Protein 7DGU (pdb70)

Structure (mmCIF, N/CA/C/O backbone):
data_7DGU
#
_entry.id   7DGU
#
_cell.length_a   33.407
_cell.length_b   33.407
_cell.length_c   159.787
_cell.angle_alpha   90.000
_cell.angle_beta   90.000
_cell.angle_gamma   120.000
#
_symmetry.space_group_name_H-M   'P 32 2 1'
#
loop_
_entity.id
_entity.type
_entity.pdbx_description
1 polymer 'de novo designed protein H4A1R'
2 water water
#
loop_
_atom_site.group_PDB
_atom_site.id
_atom_site.type_symbol
_atom_site.label_atom_id
_atom_site.label_alt_id
_atom_site.label_comp_id
_atom_site.label_asym_id
_atom_site.label_entity_id
_atom_site.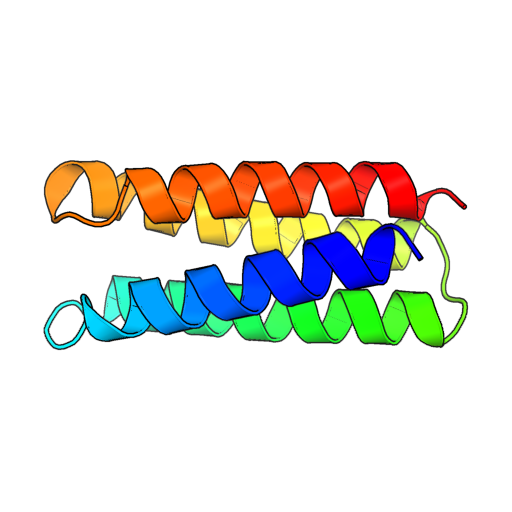label_seq_id
_atom_site.pdbx_PDB_ins_code
_atom_site.Cartn_x
_atom_site.Cartn_y
_atom_site.Cartn_z
_atom_site.occupancy
_atom_site.B_iso_or_equiv
_atom_site.auth_seq_id
_atom_site.auth_comp_id
_atom_site.auth_asym_id
_atom_site.auth_atom_id
_atom_site.pdbx_PDB_model_num
ATOM 1 N N . ASP A 1 3 ? 18.146 -14.701 1.747 1.00 36.14 3 ASP A N 1
ATOM 2 C CA . ASP A 1 3 ? 16.697 -14.898 1.722 1.00 32.74 3 ASP A CA 1
ATOM 3 C C . ASP A 1 3 ? 16.047 -14.335 2.984 1.00 26.29 3 ASP A C 1
ATOM 4 O O . ASP A 1 3 ? 15.803 -15.058 3.955 1.00 26.61 3 ASP A O 1
ATOM 9 N N . GLU A 1 4 ? 15.752 -13.036 2.947 1.00 23.66 4 GLU A N 1
ATOM 10 C CA . GLU A 1 4 ? 15.263 -12.344 4.138 1.00 28.19 4 GLU A CA 1
ATOM 11 C C . GLU A 1 4 ? 13.896 -12.849 4.557 1.00 33.26 4 GLU A C 1
ATOM 12 O O . GLU A 1 4 ? 13.641 -13.083 5.745 1.00 27.15 4 GLU A O 1
ATOM 18 N N . TYR A 1 5 ? 12.992 -13.000 3.591 1.00 21.62 5 TYR A N 1
ATOM 19 C CA . TYR A 1 5 ? 11.639 -13.428 3.919 1.00 24.77 5 TYR A CA 1
ATOM 20 C C . TYR A 1 5 ? 11.653 -14.801 4.573 1.00 21.32 5 TYR A C 1
ATOM 21 O O . TYR A 1 5 ? 10.975 -15.029 5.584 1.00 27.00 5 TYR A O 1
ATOM 30 N N . LYS A 1 6 ? 12.427 -15.702 4.006 1.00 24.09 6 LYS A N 1
ATOM 31 C CA . LYS A 1 6 ? 12.504 -17.057 4.576 1.00 28.22 6 LYS A CA 1
ATOM 32 C C . LYS A 1 6 ? 13.022 -16.994 6.018 1.00 25.18 6 LYS A C 1
ATOM 33 O O . LYS A 1 6 ? 12.500 -17.699 6.826 1.00 25.37 6 LYS A O 1
ATOM 39 N N . LYS A 1 7 ? 14.043 -16.189 6.273 1.00 25.67 7 LYS A N 1
ATOM 40 C CA . LYS A 1 7 ? 14.616 -16.099 7.614 1.00 23.53 7 LYS A CA 1
ATOM 41 C C . LYS A 1 7 ? 13.566 -15.674 8.634 1.00 25.95 7 LYS A C 1
ATOM 42 O O . LYS A 1 7 ? 13.424 -16.300 9.692 1.00 24.12 7 LYS A O 1
ATOM 48 N N . TYR A 1 8 ? 12.818 -14.608 8.335 1.00 20.61 8 TYR A N 1
ATOM 49 C CA . TYR A 1 8 ? 11.802 -14.138 9.273 1.00 15.49 8 TYR A CA 1
ATOM 50 C C . TYR A 1 8 ? 10.654 -15.130 9.383 1.00 20.94 8 TYR A C 1
ATOM 51 O O . TYR A 1 8 ? 10.090 -15.320 10.470 1.00 21.69 8 TYR A O 1
ATOM 60 N N . TYR A 1 9 ? 10.284 -15.755 8.262 1.00 24.55 9 TYR A N 1
ATOM 61 C CA . TYR A 1 9 ? 9.236 -16.770 8.272 1.00 23.57 9 TYR A CA 1
ATOM 62 C C . TYR A 1 9 ? 9.598 -17.910 9.219 1.00 23.04 9 TYR A C 1
ATOM 63 O O . TYR A 1 9 ? 8.815 -18.278 10.099 1.00 20.76 9 TYR A O 1
ATOM 72 N N . GLN A 1 10 ? 10.802 -18.460 9.066 1.00 19.55 10 GLN A N 1
ATOM 73 C CA . GLN A 1 10 ? 11.197 -19.577 9.920 1.00 23.66 10 GLN A CA 1
ATOM 74 C C . GLN A 1 10 ? 11.290 -19.151 11.381 1.00 26.06 10 GLN A C 1
ATOM 75 O O . GLN A 1 10 ? 10.883 -19.900 12.274 1.00 23.02 10 GLN A O 1
ATOM 81 N N . GLN A 1 11 ? 11.777 -17.934 11.644 1.00 23.67 11 GLN A N 1
ATOM 82 C CA . GLN A 1 11 ? 11.834 -17.442 13.019 1.00 25.16 11 GLN A CA 1
ATOM 83 C C . GLN A 1 11 ? 10.439 -17.312 13.623 1.00 25.08 11 GLN A C 1
ATOM 84 O O . GLN A 1 11 ? 10.225 -17.648 14.796 1.00 22.14 11 GLN A O 1
ATOM 90 N N . ALA A 1 12 ? 9.479 -16.825 12.837 1.00 16.70 12 ALA A N 1
ATOM 91 C CA . ALA A 1 12 ? 8.115 -16.674 13.336 1.00 17.65 12 ALA A CA 1
ATOM 92 C C . ALA A 1 12 ? 7.462 -18.027 13.581 1.00 21.03 12 ALA A C 1
ATOM 93 O O . ALA A 1 12 ? 6.714 -18.194 14.551 1.00 18.25 12 ALA A O 1
ATOM 95 N N . ILE A 1 13 ? 7.733 -19.002 12.708 1.00 18.65 13 ILE A N 1
ATOM 96 C CA . ILE A 1 13 ? 7.198 -20.353 12.884 1.00 23.98 13 ILE A CA 1
ATOM 97 C C . ILE A 1 13 ? 7.662 -20.946 14.208 1.00 24.55 13 ILE A C 1
ATOM 98 O O . ILE A 1 13 ? 6.873 -21.542 14.956 1.00 26.46 13 ILE A O 1
ATOM 103 N N . GLN A 1 14 ? 8.953 -20.806 14.525 1.00 21.66 14 GLN A N 1
ATOM 104 C CA . GLN A 1 14 ? 9.443 -21.401 15.765 1.00 25.01 14 GLN A CA 1
ATOM 105 C C . GLN A 1 14 ? 8.859 -20.698 16.986 1.00 22.04 14 GLN A C 1
ATOM 106 O O . GLN A 1 14 ? 8.578 -21.341 18.005 1.00 21.72 14 GLN A O 1
ATOM 108 N N . LEU A 1 15 ? 8.649 -19.384 16.898 1.00 21.02 15 LEU A N 1
ATOM 109 C CA . LEU A 1 15 ? 8.070 -18.661 18.028 1.00 20.82 15 LEU A CA 1
ATOM 110 C C . LEU A 1 15 ? 6.607 -19.035 18.237 1.00 22.95 15 LEU A C 1
ATOM 111 O O . LEU A 1 15 ? 6.152 -19.172 19.380 1.00 20.93 15 LEU A O 1
ATOM 116 N N . ILE A 1 16 ? 5.854 -19.192 17.143 1.00 17.96 16 ILE A N 1
ATOM 117 C CA . ILE A 1 16 ? 4.450 -19.602 17.248 1.00 18.26 16 ILE A CA 1
ATOM 118 C C . ILE A 1 16 ? 4.346 -20.985 17.870 1.00 21.56 16 ILE A C 1
ATOM 119 O O . ILE A 1 16 ? 3.524 -21.227 18.766 1.00 23.71 16 ILE A O 1
ATOM 124 N N . GLN A 1 17 ? 5.173 -21.927 17.401 1.00 21.63 17 GLN A N 1
ATOM 125 C CA . GLN A 1 17 ? 5.153 -23.278 17.952 1.00 23.83 17 GLN A CA 1
ATOM 126 C C . GLN A 1 17 ? 5.558 -23.289 19.421 1.00 27.73 17 GLN A C 1
ATOM 127 O O . GLN A 1 17 ? 4.999 -24.044 20.222 1.00 27.78 17 GLN A O 1
ATOM 133 N N . GLN A 1 18 ? 6.528 -22.453 19.797 1.00 24.12 18 GLN A N 1
ATOM 134 C CA . GLN A 1 18 ? 6.907 -22.354 21.202 1.00 26.42 18 GLN A CA 1
ATOM 135 C C . GLN A 1 18 ? 5.782 -21.743 22.030 1.00 22.32 18 GLN A C 1
ATOM 136 O O . GLN A 1 18 ? 5.492 -22.201 23.142 1.00 26.21 18 GLN A O 1
ATOM 142 N N . LEU A 1 19 ? 5.149 -20.693 21.504 1.00 21.96 19 LEU A N 1
ATOM 143 C CA . LEU A 1 19 ? 4.027 -20.071 22.201 1.00 20.09 19 LEU A CA 1
ATOM 144 C C . LEU A 1 19 ? 2.887 -21.061 22.400 1.00 25.90 19 LEU A C 1
ATOM 145 O O . LEU A 1 19 ? 2.288 -21.128 23.483 1.00 23.85 19 LEU A O 1
ATOM 150 N N . LYS A 1 20 ? 2.570 -21.843 21.359 1.00 21.90 20 LYS A N 1
ATOM 151 C CA . LYS A 1 20 ? 1.478 -22.808 21.454 1.00 27.71 20 LYS A CA 1
ATOM 152 C C . LYS A 1 20 ? 1.677 -23.773 22.613 1.00 28.16 20 LYS A C 1
ATOM 153 O O . LYS A 1 20 ? 0.703 -24.165 23.264 1.00 33.35 20 LYS A O 1
ATOM 159 N N . LYS A 1 21 ? 2.930 -24.156 22.891 1.00 28.96 21 LYS A N 1
ATOM 160 C CA . LYS A 1 21 ? 3.205 -25.079 23.988 1.00 34.60 21 LYS A CA 1
ATOM 161 C C . LYS A 1 21 ? 2.685 -24.553 25.318 1.00 41.31 21 LYS A C 1
ATOM 162 O O . LYS A 1 21 ? 2.274 -25.339 26.179 1.00 38.91 21 LYS A O 1
ATOM 168 N N . ALA A 1 22 ? 2.696 -23.238 25.486 1.00 38.00 22 ALA A N 1
ATOM 169 C CA . ALA A 1 22 ? 2.234 -22.599 26.738 1.00 44.48 22 ALA A CA 1
ATOM 170 C C . ALA A 1 22 ? 0.756 -22.203 26.702 1.00 53.37 22 ALA A C 1
ATOM 171 O O . ALA A 1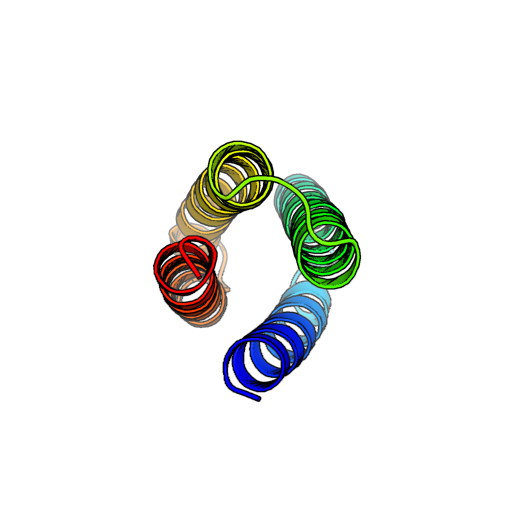 22 ? 0.377 -21.463 27.607 1.00 61.18 22 ALA A O 1
ATOM 173 N N . LEU A 1 23 ? -0.062 -22.746 25.797 1.00 49.17 23 LEU A N 1
ATOM 174 C CA . LEU A 1 23 ? -1.486 -22.314 25.638 1.00 46.86 23 LEU A CA 1
ATOM 175 C C . LEU A 1 23 ? -2.433 -23.503 25.793 1.00 49.98 23 LEU A C 1
ATOM 176 O O . LEU A 1 23 ? -3.536 -23.467 25.235 1.00 44.42 23 LEU A O 1
ATOM 181 N N . GLU A 1 24 ? -1.990 -24.530 26.512 1.00 52.59 24 GLU A N 1
ATOM 182 C CA . GLU A 1 24 ? -2.798 -25.766 26.618 1.00 54.81 24 GLU A CA 1
ATOM 183 C C . GLU A 1 24 ? -4.215 -25.484 27.160 1.00 48.75 24 GLU A C 1
ATOM 184 O O . GLU A 1 24 ? -5.156 -26.058 26.625 1.00 57.53 24 GLU A O 1
ATOM 186 N N . GLY A 1 25 ? -4.371 -24.636 28.167 1.00 41.91 25 GLY A N 1
ATOM 187 C CA . GLY A 1 25 ? -5.720 -24.438 28.733 1.00 39.09 25 GLY A CA 1
ATOM 188 C C . GLY A 1 25 ? -6.321 -23.086 28.393 1.00 35.77 25 GLY A C 1
ATOM 189 O O . GLY A 1 25 ? -7.237 -22.645 29.055 1.00 30.39 25 GLY A O 1
ATOM 190 N N . ASN A 1 26 ? -5.830 -22.477 27.327 1.00 25.41 26 ASN A N 1
ATOM 191 C CA . ASN A 1 26 ? -6.320 -21.145 26.940 1.00 22.86 26 ASN A CA 1
ATOM 192 C C . ASN A 1 26 ? -6.805 -21.299 25.536 1.00 23.16 26 ASN A C 1
ATOM 193 O O . ASN A 1 26 ? -6.074 -21.012 24.603 1.00 24.15 26 ASN A O 1
ATOM 198 N N . PRO A 1 27 ? -8.131 -21.841 25.169 1.00 23.46 27 PRO A N 1
ATOM 199 C CA . PRO A 1 27 ? -8.650 -22.161 23.825 1.00 21.12 27 PRO A CA 1
ATOM 200 C C . PRO A 1 27 ? -8.705 -20.979 22.873 1.00 21.84 27 PRO A C 1
ATOM 201 O O . PRO A 1 27 ? -8.399 -21.149 21.687 1.00 22.48 27 PRO A O 1
ATOM 205 N N . GLU A 1 28 ? -9.098 -19.790 23.342 1.00 17.73 28 GLU A N 1
ATOM 206 C CA . GLU A 1 28 ? -9.149 -18.638 22.444 1.00 15.03 28 GLU A CA 1
ATOM 207 C C . GLU A 1 28 ? -7.756 -18.262 21.957 1.00 18.42 28 GLU A C 1
ATOM 208 O O . GLU A 1 28 ? -7.561 -17.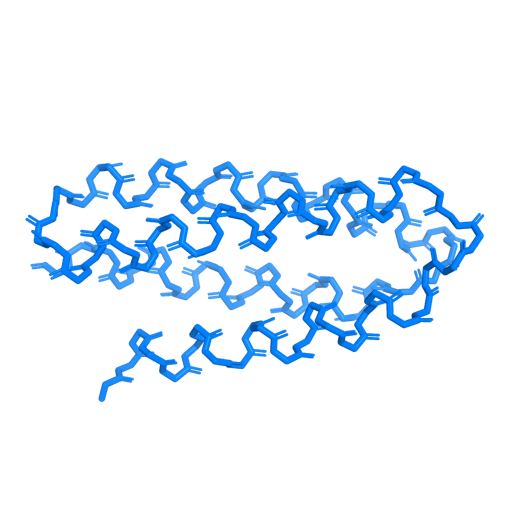958 20.772 1.00 20.90 28 GLU A O 1
ATOM 214 N N . MET A 1 29 ? -6.772 -18.287 22.856 1.00 19.28 29 MET A N 1
ATOM 215 C CA . MET A 1 29 ? -5.397 -18.010 22.456 1.00 22.11 29 MET A CA 1
ATOM 216 C C . MET A 1 29 ? -4.884 -19.059 21.475 1.00 20.56 29 MET A C 1
ATOM 217 O O . MET A 1 29 ? -4.229 -18.721 20.480 1.00 16.93 29 MET A O 1
ATOM 222 N N . LYS A 1 30 ? -5.170 -20.335 21.743 1.00 21.40 30 LYS A N 1
ATOM 223 C CA . LYS A 1 30 ? -4.760 -21.397 20.828 1.00 24.57 30 LYS A CA 1
ATOM 224 C C . LYS A 1 30 ? -5.358 -21.187 19.443 1.00 22.62 30 LYS A C 1
ATOM 225 O O . LYS A 1 30 ? -4.662 -21.339 18.431 1.00 20.60 30 LYS A O 1
ATOM 231 N N . LYS A 1 31 ? -6.650 -20.857 19.376 1.00 20.79 31 LYS A N 1
ATOM 232 C CA . LYS A 1 31 ? -7.280 -20.603 18.084 1.00 23.36 31 LYS A CA 1
ATOM 233 C C . LYS A 1 31 ? -6.610 -19.441 17.368 1.00 22.61 31 LYS A C 1
ATOM 234 O O . LYS A 1 31 ? -6.376 -19.500 16.156 1.00 21.63 31 LYS A O 1
ATOM 240 N N . LEU A 1 32 ? -6.283 -18.374 18.100 1.00 18.38 32 LEU A N 1
ATOM 241 C CA . LEU A 1 32 ? -5.649 -17.224 17.465 1.00 20.55 32 LEU A CA 1
ATOM 242 C C . LEU A 1 32 ? -4.244 -17.567 16.987 1.00 20.49 32 LEU A C 1
ATOM 243 O O . LEU A 1 32 ? -3.821 -17.122 15.914 1.00 16.97 32 LEU A O 1
ATOM 248 N N . ALA A 1 33 ? -3.503 -18.351 17.774 1.00 18.56 33 ALA A N 1
ATOM 249 C CA . ALA A 1 33 ? -2.169 -18.766 17.349 1.00 21.16 33 ALA A CA 1
ATOM 250 C C . ALA A 1 33 ? -2.242 -19.638 16.102 1.00 20.13 33 ALA A C 1
ATOM 251 O O . ALA A 1 33 ? -1.449 -19.466 15.168 1.00 18.96 33 ALA A O 1
ATOM 253 N N . ASP A 1 34 ? -3.204 -20.566 16.062 1.00 20.10 34 ASP A N 1
ATOM 254 C CA . ASP A 1 34 ? -3.417 -21.379 14.867 1.00 23.77 34 ASP A CA 1
ATOM 255 C C . ASP A 1 34 ? -3.772 -20.511 13.666 1.00 20.56 34 ASP A C 1
ATOM 256 O O . ASP A 1 34 ? -3.355 -20.795 12.536 1.00 17.71 34 ASP A O 1
ATOM 261 N N . LYS A 1 35 ? -4.551 -19.451 13.894 1.00 18.16 35 LYS A N 1
ATOM 262 C CA . LYS A 1 35 ? -4.917 -18.538 12.814 1.00 22.02 35 LYS A CA 1
ATOM 263 C C . LYS A 1 35 ? -3.705 -17.763 12.312 1.00 22.35 35 LYS A C 1
ATOM 264 O O . LYS A 1 35 ? -3.527 -17.591 11.099 1.00 16.66 35 LYS A O 1
ATOM 270 N N . VAL A 1 36 ? -2.857 -17.290 13.226 1.00 16.58 36 VAL A N 1
ATOM 271 C CA . VAL A 1 36 ? -1.627 -16.614 12.817 1.00 17.72 36 VAL A CA 1
ATOM 272 C C . VAL A 1 36 ? -0.762 -17.554 11.983 1.00 18.42 36 VAL A C 1
ATOM 273 O O . VAL A 1 36 ? -0.228 -17.173 10.935 1.00 18.24 36 VAL A O 1
ATOM 277 N N . LEU A 1 37 ? -0.623 -18.798 12.437 1.00 16.35 37 LEU A N 1
ATOM 278 C CA . LEU A 1 37 ? 0.195 -19.766 11.713 1.00 20.79 37 LEU A CA 1
ATOM 279 C C . LEU A 1 37 ? -0.355 -20.015 10.311 1.00 20.79 37 LEU A C 1
ATOM 280 O O . LEU A 1 37 ? 0.403 -20.061 9.335 1.00 18.10 37 LEU A O 1
ATOM 285 N N . ALA A 1 38 ? -1.677 -20.172 10.194 1.00 19.12 38 ALA A N 1
ATOM 286 C CA . ALA A 1 38 ? -2.289 -20.457 8.898 1.00 19.73 38 ALA A CA 1
ATOM 287 C C . ALA A 1 38 ? -2.061 -19.316 7.914 1.00 22.95 38 ALA A C 1
ATOM 288 O O . ALA A 1 38 ? -1.731 -19.543 6.741 1.00 19.52 38 ALA A O 1
ATOM 290 N N . LEU A 1 39 ? -2.231 -18.078 8.383 1.00 19.73 39 LEU A N 1
ATOM 291 C CA . LEU A 1 39 ? -2.075 -16.903 7.530 1.00 18.86 39 LEU A CA 1
ATOM 292 C C . LEU A 1 39 ? -0.614 -16.668 7.171 1.00 23.07 39 LEU A C 1
ATOM 293 O O . LEU A 1 39 ? -0.304 -16.232 6.056 1.00 18.20 39 LEU A O 1
ATOM 298 N N . LEU A 1 40 ? 0.292 -16.931 8.114 1.00 19.28 40 LEU A N 1
ATOM 299 C CA . LEU A 1 40 ? 1.720 -16.846 7.827 1.00 19.76 40 LEU A CA 1
ATOM 300 C C . LEU A 1 40 ? 2.115 -17.805 6.707 1.00 17.82 40 LEU A C 1
ATOM 301 O O . LEU A 1 40 ? 2.874 -17.435 5.800 1.00 18.73 40 LEU A O 1
ATOM 306 N N . LYS A 1 41 ? 1.595 -19.036 6.739 1.00 18.04 41 LYS A N 1
ATOM 307 C CA . LYS A 1 41 ? 1.882 -19.989 5.668 1.00 20.50 41 LYS A CA 1
ATOM 308 C C . LYS A 1 41 ? 1.262 -19.548 4.347 1.00 22.23 41 LYS A C 1
ATOM 309 O O . LYS A 1 41 ? 1.872 -19.705 3.282 1.00 19.21 41 LYS A O 1
ATOM 315 N N . GLN A 1 42 ? 0.044 -19.007 4.390 1.00 19.47 42 GLN A N 1
ATOM 316 C CA . GLN A 1 42 ? -0.579 -18.525 3.161 1.00 18.58 42 GLN A CA 1
ATOM 317 C C . GLN A 1 42 ? 0.194 -17.347 2.586 1.00 18.80 42 GLN A C 1
ATOM 318 O O . GLN A 1 42 ? 0.354 -17.235 1.364 1.00 20.37 42 GLN A O 1
ATOM 324 N N . ALA A 1 43 ? 0.677 -16.456 3.454 1.00 17.25 43 ALA A N 1
ATOM 325 C CA . ALA A 1 43 ? 1.445 -15.309 2.986 1.00 17.81 43 ALA A CA 1
ATOM 326 C C . ALA A 1 43 ? 2.743 -15.750 2.322 1.00 20.62 43 ALA A C 1
ATOM 327 O O . ALA A 1 43 ? 3.117 -15.228 1.267 1.00 20.42 43 ALA A O 1
ATOM 329 N N . TYR A 1 44 ? 3.437 -16.723 2.917 1.00 19.80 44 TYR A N 1
ATOM 330 C CA . TYR A 1 44 ? 4.678 -17.210 2.324 1.00 21.50 44 TYR A CA 1
ATOM 331 C C . TYR A 1 44 ? 4.411 -17.936 1.008 1.00 21.62 44 TYR A C 1
ATOM 332 O O . TYR A 1 44 ? 5.206 -17.835 0.066 1.00 24.63 44 TYR A O 1
ATOM 341 N N . ALA A 1 45 ? 3.288 -18.657 0.919 1.00 21.04 45 ALA A N 1
ATOM 342 C CA . ALA A 1 45 ? 2.900 -19.296 -0.336 1.00 23.03 45 ALA A CA 1
ATOM 343 C C . ALA A 1 45 ? 2.620 -18.259 -1.421 1.00 23.72 45 ALA A C 1
ATOM 344 O O . ALA A 1 45 ? 3.030 -18.425 -2.574 1.00 20.70 45 ALA A O 1
ATOM 346 N N . ALA A 1 46 ? 1.896 -17.192 -1.068 1.00 22.12 46 ALA A N 1
ATOM 347 C CA . ALA A 1 46 ? 1.660 -16.112 -2.024 1.00 19.95 46 ALA A CA 1
ATOM 348 C C . ALA A 1 46 ? 2.975 -15.482 -2.470 1.00 25.29 46 ALA A C 1
ATOM 349 O O . ALA A 1 46 ? 3.150 -15.154 -3.650 1.00 24.38 46 ALA A O 1
ATOM 351 N N . PHE A 1 47 ? 3.909 -15.317 -1.533 1.00 24.46 47 PHE A N 1
ATOM 352 C CA . PHE A 1 47 ? 5.216 -14.743 -1.845 1.00 24.81 47 PHE A CA 1
ATOM 353 C C . PHE A 1 47 ? 5.989 -15.632 -2.808 1.00 28.29 47 PHE A C 1
ATOM 354 O O . PHE A 1 47 ? 6.533 -15.159 -3.816 1.00 27.68 47 PHE A O 1
ATOM 362 N N . LYS A 1 48 ? 6.038 -16.937 -2.528 1.00 21.31 48 LYS A N 1
ATOM 363 C CA . LYS A 1 48 ? 6.753 -17.859 -3.402 1.00 27.51 48 LYS A CA 1
ATOM 364 C C . LYS A 1 48 ? 6.099 -17.944 -4.775 1.00 31.83 48 LYS A C 1
ATOM 365 O O . LYS A 1 48 ? 6.783 -18.099 -5.794 1.00 33.71 48 LYS A O 1
ATOM 371 N N . ALA A 1 49 ? 4.772 -17.847 -4.822 1.00 29.65 49 ALA A N 1
ATOM 372 C CA . ALA A 1 49 ? 4.038 -17.965 -6.073 1.00 29.29 49 ALA A CA 1
ATOM 373 C C . ALA A 1 49 ? 4.074 -16.692 -6.911 1.00 33.06 49 ALA A C 1
ATOM 374 O O . ALA A 1 49 ? 3.513 -16.680 -8.010 1.00 37.39 49 ALA A O 1
ATOM 376 N N . GLY A 1 50 ? 4.715 -15.630 -6.430 1.00 28.87 50 GLY A N 1
ATOM 377 C CA . GLY A 1 50 ? 4.811 -14.407 -7.204 1.00 33.77 50 GLY A CA 1
ATOM 378 C C . GLY A 1 50 ? 3.545 -13.583 -7.247 1.00 34.58 50 GLY A C 1
ATOM 379 O O . GLY A 1 50 ? 3.276 -12.930 -8.259 1.00 28.11 50 GLY A O 1
ATOM 380 N N . ARG A 1 51 ? 2.756 -13.627 -6.187 1.00 29.43 51 ARG A N 1
ATOM 381 C CA . ARG A 1 51 ? 1.521 -12.822 -6.175 1.00 27.37 51 ARG A CA 1
ATOM 382 C C . ARG A 1 51 ? 1.831 -11.338 -5.938 1.00 25.81 51 ARG A C 1
ATOM 383 O O . ARG A 1 51 ? 2.914 -10.963 -5.613 1.00 26.72 51 ARG A O 1
ATOM 391 N N . SER A 1 52 ? 0.814 -10.508 -6.014 1.00 23.11 52 SER A N 1
ATOM 392 C CA . SER A 1 52 ? 0.983 -9.076 -5.871 1.00 22.89 52 SER A CA 1
ATOM 393 C C . SER A 1 52 ? 1.406 -8.724 -4.452 1.00 21.91 52 SER A C 1
ATOM 394 O O . SER A 1 52 ? 1.082 -9.446 -3.495 1.00 22.24 52 SER A O 1
ATOM 397 N N . PRO A 1 53 ? 2.123 -7.616 -4.270 1.00 24.14 53 PRO A N 1
ATOM 398 C CA . PRO A 1 53 ? 2.370 -7.122 -2.909 1.00 23.71 53 PRO A CA 1
ATOM 399 C C . PRO A 1 53 ? 1.084 -6.950 -2.116 1.00 21.43 53 PRO A C 1
ATOM 400 O O . PRO A 1 53 ? 1.064 -7.205 -0.907 1.00 20.84 53 PRO A O 1
ATOM 404 N N . GLU A 1 54 ? -0.002 -6.551 -2.791 1.00 19.01 54 GLU A N 1
ATOM 405 C CA . GLU A 1 54 ? -1.281 -6.368 -2.112 1.00 20.33 54 GLU A CA 1
ATOM 406 C C . GLU A 1 54 ? -1.788 -7.673 -1.518 1.00 18.75 54 GLU A C 1
ATOM 407 O O . GLU A 1 54 ? -2.282 -7.694 -0.385 1.00 16.61 54 GLU A O 1
ATOM 413 N N . GLU A 1 55 ? -1.696 -8.765 -2.279 1.00 18.38 55 GLU A N 1
ATOM 414 C CA . GLU A 1 55 ? -2.167 -10.056 -1.789 1.00 21.88 55 GLU A CA 1
ATOM 415 C C . GLU A 1 55 ? -1.333 -10.530 -0.610 1.00 19.60 55 GLU A C 1
ATOM 416 O O . GLU A 1 55 ? -1.878 -10.987 0.404 1.00 19.28 55 GLU A O 1
ATOM 422 N N . ILE A 1 56 ? -0.008 -10.418 -0.715 1.00 16.36 56 ILE A N 1
ATOM 423 C CA . ILE A 1 56 ? 0.862 -10.838 0.377 1.00 13.81 56 ILE A CA 1
ATOM 424 C C . ILE A 1 56 ? 0.578 -10.011 1.628 1.00 17.65 56 ILE A C 1
ATOM 425 O O . ILE A 1 56 ? 0.445 -10.545 2.734 1.00 17.28 56 ILE A O 1
ATOM 430 N N . ARG A 1 57 ? 0.452 -8.694 1.457 1.00 18.31 57 ARG A N 1
ATOM 431 C CA . ARG A 1 57 ? 0.258 -7.820 2.609 1.00 17.81 57 ARG A CA 1
ATOM 432 C C . ARG A 1 57 ? -1.124 -7.978 3.225 1.00 18.13 57 ARG A C 1
ATOM 433 O O . ARG A 1 57 ? -1.284 -7.762 4.430 1.00 18.18 57 ARG A O 1
ATOM 441 N N . ALA A 1 58 ? -2.134 -8.333 2.426 1.00 17.10 58 ALA A N 1
ATOM 442 C CA . ALA A 1 58 ? -3.454 -8.587 2.996 1.00 17.62 58 ALA A CA 1
ATOM 443 C C . ALA A 1 58 ? -3.409 -9.770 3.950 1.00 18.47 58 ALA A C 1
ATOM 444 O O . ALA A 1 58 ? -3.979 -9.719 5.048 1.00 18.44 58 ALA A O 1
ATOM 446 N N . LEU A 1 59 ? -2.730 -10.844 3.546 1.00 14.76 59 LEU A N 1
ATOM 447 C CA . LEU A 1 59 ? -2.583 -12.011 4.407 1.00 16.22 59 LEU A CA 1
ATOM 448 C C . LEU A 1 59 ? -1.778 -11.671 5.655 1.00 19.54 59 LEU A C 1
ATOM 449 O O . LEU A 1 59 ? -2.138 -12.074 6.771 1.00 18.51 59 LEU A O 1
ATOM 454 N N . LEU A 1 60 ? -0.694 -10.913 5.492 1.00 14.29 60 LEU A N 1
ATOM 455 C CA . LEU A 1 60 ? 0.116 -10.539 6.647 1.00 14.98 60 LEU A CA 1
ATOM 456 C C . LEU A 1 60 ? -0.632 -9.578 7.563 1.00 14.89 60 LEU A C 1
ATOM 457 O O . LEU A 1 60 ? -0.507 -9.656 8.792 1.00 18.02 60 LEU A O 1
ATOM 462 N N . ARG A 1 61 ? -1.429 -8.674 6.987 1.00 19.26 61 ARG A N 1
ATOM 463 C CA . ARG A 1 61 ? -2.238 -7.780 7.812 1.00 17.32 61 ARG A CA 1
ATOM 464 C C . ARG A 1 61 ? -3.227 -8.570 8.660 1.00 19.60 61 ARG A C 1
ATOM 465 O O . ARG A 1 61 ? -3.380 -8.315 9.861 1.00 19.44 61 ARG A O 1
ATOM 473 N N . LYS A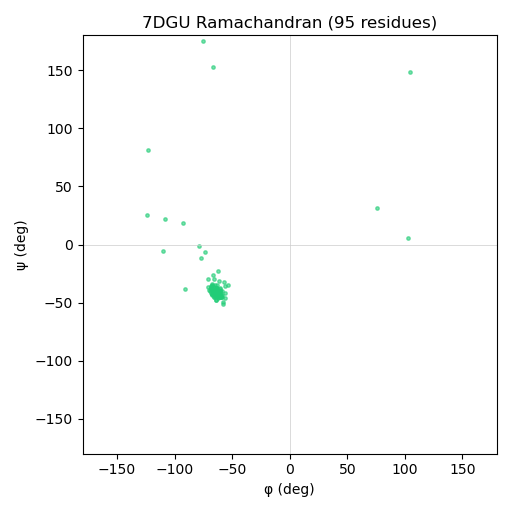 1 62 ? -3.904 -9.546 8.053 1.00 18.25 62 LYS A N 1
ATOM 474 C CA . LYS A 1 62 ? -4.800 -10.408 8.816 1.00 18.61 62 LYS A CA 1
ATOM 475 C C . LYS A 1 62 ? -4.041 -11.161 9.906 1.00 16.79 62 LYS A C 1
ATOM 476 O O . LYS A 1 62 ? -4.547 -11.335 11.022 1.00 17.76 62 LYS A O 1
ATOM 482 N N . ALA A 1 63 ? -2.820 -11.605 9.600 1.00 19.46 63 ALA A N 1
ATOM 483 C CA . ALA A 1 63 ? -2.008 -12.283 10.604 1.00 17.41 63 ALA A CA 1
ATOM 484 C C . ALA A 1 63 ? -1.647 -11.336 11.741 1.00 14.32 63 ALA A C 1
ATOM 485 O O . ALA A 1 63 ? -1.713 -11.712 12.916 1.00 17.25 63 ALA A O 1
ATOM 487 N N . ILE A 1 64 ? -1.291 -10.094 11.406 1.00 13.56 64 ILE A N 1
ATOM 488 C CA . ILE A 1 64 ? -0.914 -9.115 12.421 1.00 15.39 64 ILE A CA 1
ATOM 489 C C . ILE A 1 64 ? -2.092 -8.804 13.335 1.00 18.23 64 ILE A C 1
ATOM 490 O O . ILE A 1 64 ? -1.938 -8.717 14.559 1.00 16.92 64 ILE A O 1
ATOM 495 N N . GLU A 1 65 ? -3.290 -8.647 12.761 1.00 16.24 65 GLU A N 1
ATOM 496 C CA . GLU A 1 65 ? -4.462 -8.345 13.584 1.00 17.81 65 GLU A CA 1
ATOM 497 C C . GLU A 1 65 ? -4.780 -9.488 14.542 1.00 21.57 65 GLU A C 1
ATOM 498 O O . GLU A 1 65 ? -5.133 -9.254 15.706 1.00 18.92 65 GLU A O 1
ATOM 504 N N . ALA A 1 66 ? -4.660 -10.732 14.076 1.00 14.47 66 ALA A N 1
ATOM 505 C CA . ALA A 1 66 ? -4.867 -11.874 14.961 1.00 19.79 66 ALA A CA 1
ATOM 506 C C . ALA A 1 66 ? -3.785 -11.943 16.034 1.00 19.69 66 ALA A C 1
ATOM 507 O O . ALA A 1 66 ? -4.074 -12.222 17.208 1.00 15.67 66 ALA A O 1
ATOM 509 N N . ALA A 1 67 ? -2.533 -11.673 15.653 1.00 16.40 67 ALA A N 1
ATOM 510 C CA . ALA A 1 67 ? -1.444 -11.693 16.623 1.00 13.60 67 ALA A CA 1
ATOM 511 C C . ALA A 1 67 ? -1.595 -10.590 17.662 1.00 15.01 67 ALA A C 1
ATOM 512 O O . ALA A 1 67 ? -1.160 -10.755 18.805 1.00 18.12 67 ALA A O 1
ATOM 514 N N . LYS A 1 68 ? -2.211 -9.462 17.288 1.00 17.16 68 LYS A N 1
ATOM 515 C CA . LYS A 1 68 ? -2.462 -8.407 18.265 1.00 17.29 68 LYS A CA 1
ATOM 516 C C . LYS A 1 68 ? -3.525 -8.833 19.268 1.00 14.65 68 LYS A C 1
ATOM 517 O O . LYS A 1 68 ? -3.411 -8.531 20.463 1.00 17.45 68 LYS A O 1
ATOM 523 N N . LYS A 1 69 ? -4.567 -9.529 18.808 1.00 17.33 69 LYS A N 1
ATOM 524 C CA . LYS A 1 69 ? -5.553 -10.072 19.741 1.00 18.03 69 LYS A CA 1
ATOM 525 C C . LYS A 1 69 ? -4.914 -11.106 20.654 1.00 16.52 69 LYS A C 1
ATOM 526 O O . LYS A 1 69 ? -5.227 -11.176 21.851 1.00 18.85 69 LYS A O 1
ATOM 532 N N . LEU A 1 70 ? -4.010 -11.916 20.103 1.00 16.70 70 LEU A N 1
ATOM 533 C CA . LEU A 1 70 ? -3.302 -12.903 20.909 1.00 17.99 70 LEU A CA 1
ATOM 534 C C . LEU A 1 70 ? -2.422 -12.229 21.951 1.00 14.41 70 LEU A C 1
ATOM 535 O O . LEU A 1 70 ? -2.404 -12.643 23.116 1.00 15.39 70 LEU A O 1
ATOM 540 N N . ALA A 1 71 ? -1.696 -11.180 21.550 1.00 17.27 71 ALA A N 1
ATOM 541 C CA . ALA A 1 71 ? -0.828 -10.477 22.491 1.00 18.01 71 ALA A CA 1
ATOM 542 C C . ALA A 1 71 ? -1.636 -9.826 23.604 1.00 19.92 71 ALA A C 1
ATOM 543 O O . ALA A 1 71 ? -1.204 -9.795 24.762 1.00 16.55 71 ALA A O 1
ATOM 545 N N . LYS A 1 72 ? -2.809 -9.302 23.271 1.00 19.13 72 LYS A N 1
ATOM 546 C CA . LYS A 1 72 ? -3.640 -8.643 24.310 1.00 23.11 72 LYS A CA 1
ATOM 547 C C . LYS A 1 72 ? -4.071 -9.680 25.353 1.00 18.84 72 LYS A C 1
ATOM 548 O O . LYS A 1 72 ?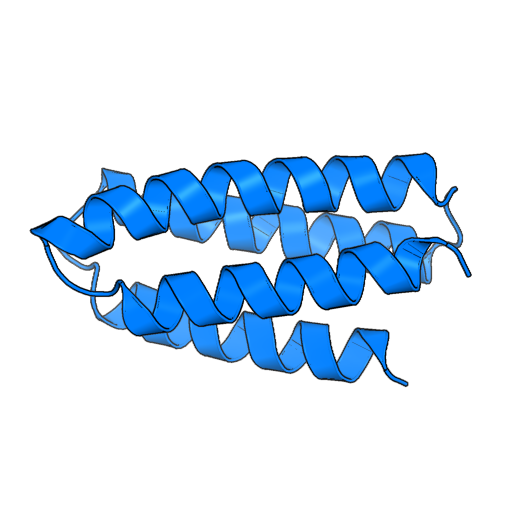 -4.066 -9.369 26.502 1.00 18.82 72 LYS A O 1
ATOM 554 N N . LEU A 1 73 ? -4.501 -10.836 24.900 1.00 13.85 73 LEU A N 1
ATOM 555 C CA . LEU A 1 73 ? -4.782 -11.917 25.843 1.00 16.45 73 LEU A CA 1
ATOM 556 C C . LEU A 1 73 ? -3.526 -12.332 26.600 1.00 19.26 73 LEU A C 1
ATOM 557 O O . LEU A 1 73 ? -3.578 -12.600 27.806 1.00 19.09 73 LEU A O 1
ATOM 562 N N . GLY A 1 74 ? -2.382 -12.379 25.912 1.00 15.96 74 GLY A N 1
ATOM 563 C CA . GLY A 1 74 ? -1.141 -12.757 26.569 1.00 18.15 74 GLY A CA 1
ATOM 564 C C . GLY A 1 74 ? -0.672 -11.759 27.611 1.00 18.13 74 GLY A C 1
ATOM 565 O O . GLY A 1 74 ? 0.038 -12.126 28.553 1.00 21.85 74 GLY A O 1
ATOM 566 N N . ALA A 1 75 ? -1.053 -10.487 27.464 1.00 19.55 75 ALA A N 1
ATOM 567 C CA . ALA A 1 75 ? -0.733 -9.515 28.505 1.00 19.32 75 ALA A CA 1
ATOM 568 C C . ALA A 1 75 ? -1.380 -9.886 29.832 1.00 21.66 75 ALA A C 1
ATOM 569 O O . ALA A 1 75 ? -0.822 -9.590 30.898 1.00 23.64 75 ALA A O 1
ATOM 571 N N . SER A 1 76 ? -2.554 -10.526 29.794 1.00 19.54 76 SER A N 1
ATOM 572 C CA . SER A 1 76 ? -3.234 -10.943 31.016 1.00 20.95 76 SER A CA 1
ATOM 573 C C . SER A 1 76 ? -2.863 -12.354 31.456 1.00 22.95 76 SER A C 1
ATOM 574 O O . SER A 1 76 ? -2.745 -12.607 32.659 1.00 22.19 76 SER A O 1
ATOM 577 N N . LEU A 1 77 ? -2.687 -13.285 30.520 1.00 22.19 77 LEU A N 1
ATOM 578 C CA . LEU A 1 77 ? -2.568 -14.698 30.862 1.00 22.68 77 LEU A CA 1
ATOM 579 C C . LEU A 1 77 ? -1.175 -15.268 30.643 1.00 25.98 77 LEU A C 1
ATOM 580 O O . LEU A 1 77 ? -0.938 -16.432 30.995 1.00 24.27 77 LEU A O 1
ATOM 585 N N . GLY A 1 78 ? -0.259 -14.500 30.078 1.00 18.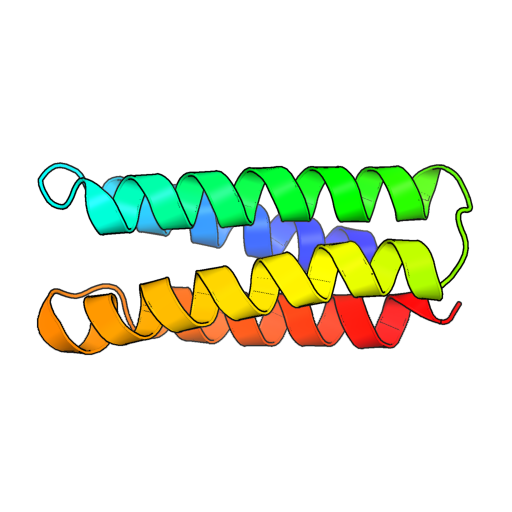65 78 GLY A N 1
ATOM 586 C CA . GLY A 1 78 ? 1.065 -15.006 29.773 1.00 21.29 78 GLY A CA 1
ATOM 587 C C . GLY A 1 78 ? 1.242 -15.274 28.290 1.00 21.70 78 GLY A C 1
ATOM 588 O O . GLY A 1 78 ? 0.300 -15.631 27.573 1.00 20.05 78 GLY A O 1
ATOM 589 N N . GLY A 1 79 ? 2.479 -15.106 27.813 1.00 19.36 79 GLY A N 1
ATOM 590 C CA . GLY A 1 79 ? 2.785 -15.258 26.402 1.00 22.36 79 GLY A CA 1
ATOM 591 C C . GLY A 1 79 ? 2.961 -13.962 25.641 1.00 21.86 79 GLY A C 1
ATOM 592 O O . GLY A 1 79 ? 3.131 -14.001 24.412 1.00 19.12 79 GLY A O 1
ATOM 593 N N . PHE A 1 80 ? 2.944 -12.820 26.331 1.00 21.21 80 PHE A N 1
ATOM 594 C CA . PHE A 1 80 ? 2.987 -11.531 25.651 1.00 19.64 80 PHE A CA 1
ATOM 595 C C . PHE A 1 80 ? 4.295 -11.335 24.883 1.00 18.02 80 PHE A C 1
ATOM 596 O O . PHE A 1 80 ? 4.289 -10.904 23.726 1.00 17.90 80 PHE A O 1
ATOM 604 N N . ASP A 1 81 ? 5.428 -11.615 25.533 1.00 16.51 81 ASP A N 1
ATOM 605 C CA . ASP A 1 81 ? 6.721 -11.325 24.919 1.00 21.23 81 ASP A CA 1
ATOM 606 C C . ASP A 1 81 ? 6.896 -12.098 23.618 1.00 19.59 81 ASP A C 1
ATOM 607 O O . ASP A 1 81 ? 7.418 -11.563 22.630 1.00 17.10 81 ASP A O 1
ATOM 612 N N . LEU A 1 82 ? 6.463 -13.361 23.597 1.00 18.41 82 LEU A N 1
ATOM 613 C CA . LEU A 1 82 ? 6.553 -14.138 22.368 1.00 16.30 82 LEU A CA 1
ATOM 614 C C . LEU A 1 82 ? 5.617 -13.580 21.306 1.00 15.20 82 LEU A C 1
ATOM 615 O O . LEU A 1 82 ? 6.004 -13.443 20.142 1.00 16.68 82 LEU A O 1
ATOM 620 N N . ALA A 1 83 ? 4.390 -13.230 21.695 1.00 15.78 83 ALA A N 1
ATOM 621 C CA . ALA A 1 83 ? 3.435 -12.688 20.733 1.00 16.14 83 ALA A CA 1
ATOM 622 C C . ALA A 1 83 ? 3.908 -11.353 20.173 1.00 18.12 83 ALA A C 1
ATOM 623 O O . ALA A 1 83 ? 3.717 -11.066 18.982 1.00 17.02 83 ALA A O 1
ATOM 625 N N . LYS A 1 84 ? 4.521 -10.521 21.019 1.00 18.82 84 LYS A N 1
ATOM 626 C CA . LYS A 1 84 ? 5.025 -9.229 20.566 1.00 21.76 84 LYS A CA 1
ATOM 627 C C . LYS A 1 84 ? 6.133 -9.401 19.538 1.00 20.27 84 LYS A C 1
ATOM 628 O O . LYS A 1 84 ? 6.197 -8.660 18.552 1.00 17.75 84 LYS A O 1
ATOM 634 N N . ARG A 1 85 ? 7.023 -10.367 19.759 1.00 15.75 85 ARG A N 1
ATOM 635 C CA . ARG A 1 85 ? 8.088 -10.607 18.794 1.00 15.63 85 ARG A CA 1
ATOM 636 C C . ARG A 1 85 ? 7.527 -11.167 17.490 1.00 18.78 85 ARG A C 1
ATOM 637 O O . ARG A 1 85 ? 8.015 -10.831 16.405 1.00 15.29 85 ARG A O 1
ATOM 645 N N . ILE A 1 86 ? 6.487 -12.002 17.576 1.00 15.41 86 ILE A N 1
ATOM 646 C CA . ILE A 1 86 ? 5.835 -12.511 16.368 1.00 15.26 86 ILE A CA 1
ATOM 647 C C . ILE A 1 86 ? 5.258 -11.362 15.549 1.00 15.27 86 ILE A C 1
ATOM 648 O O . ILE A 1 86 ? 5.409 -11.319 14.321 1.00 15.36 86 ILE A O 1
ATOM 653 N N . ILE A 1 87 ? 4.604 -10.407 16.215 1.00 14.67 87 ILE A N 1
ATOM 654 C CA . ILE A 1 87 ? 4.073 -9.231 15.521 1.00 17.44 87 ILE A CA 1
ATOM 655 C C . ILE A 1 87 ? 5.193 -8.479 14.810 1.00 16.72 87 ILE A C 1
ATOM 656 O O . ILE A 1 87 ? 5.047 -8.053 13.658 1.00 16.05 87 ILE A O 1
ATOM 661 N N . GLU A 1 88 ? 6.331 -8.303 15.486 1.00 18.27 88 GLU A N 1
ATOM 662 C CA . GLU A 1 88 ? 7.443 -7.578 14.874 1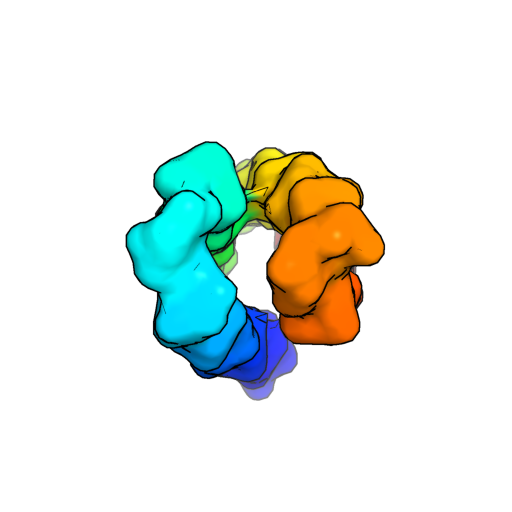.00 18.08 88 GLU A CA 1
ATOM 663 C C . GLU A 1 88 ? 7.976 -8.319 13.651 1.00 21.04 88 GLU A C 1
ATOM 664 O O . GLU A 1 88 ? 8.330 -7.696 12.642 1.00 18.43 88 GLU A O 1
ATOM 670 N N . LEU A 1 89 ? 8.016 -9.651 13.713 1.00 18.13 89 LEU A N 1
ATOM 671 C CA . LEU A 1 89 ? 8.463 -10.439 12.567 1.00 16.84 89 LEU A CA 1
ATOM 672 C C . LEU A 1 89 ? 7.469 -10.358 11.410 1.00 16.78 89 LEU A C 1
ATOM 673 O O . LEU A 1 89 ? 7.876 -10.254 10.243 1.00 18.64 89 LEU A O 1
ATOM 678 N N . LEU A 1 90 ? 6.166 -10.424 11.710 1.00 17.62 90 LEU A N 1
ATOM 679 C CA . LEU A 1 90 ? 5.152 -10.259 10.668 1.00 15.71 90 LEU A CA 1
ATOM 680 C C . LEU A 1 90 ? 5.283 -8.904 9.985 1.00 19.54 90 LEU A C 1
ATOM 681 O O . LEU A 1 90 ? 5.125 -8.798 8.762 1.00 18.22 90 LEU A O 1
ATOM 686 N N . LYS A 1 91 ? 5.571 -7.854 10.757 1.00 18.73 91 LYS A N 1
ATOM 687 C CA . LYS A 1 91 ? 5.738 -6.534 10.159 1.00 18.54 91 LYS A CA 1
ATOM 688 C C . LYS A 1 91 ? 6.978 -6.468 9.277 1.00 21.99 91 LYS A C 1
ATOM 689 O O . LYS A 1 91 ? 6.977 -5.764 8.260 1.00 20.65 91 LYS A O 1
ATOM 695 N N . LYS A 1 92 ? 8.040 -7.190 9.641 1.00 17.83 92 LYS A N 1
ATOM 696 C CA . LYS A 1 92 ? 9.221 -7.233 8.786 1.00 20.83 92 LYS A CA 1
ATOM 697 C C . LYS A 1 92 ? 8.916 -7.939 7.469 1.00 22.38 92 LYS A C 1
ATOM 698 O O . LYS A 1 92 ? 9.360 -7.497 6.401 1.00 19.60 92 LYS A O 1
ATOM 704 N N . MET A 1 93 ? 8.148 -9.029 7.524 1.00 19.49 93 MET A N 1
ATOM 705 C CA . MET A 1 93 ? 7.733 -9.698 6.294 1.00 20.42 93 MET A CA 1
ATOM 706 C C . MET A 1 93 ? 6.801 -8.811 5.479 1.00 17.91 93 MET A C 1
ATOM 707 O O . MET A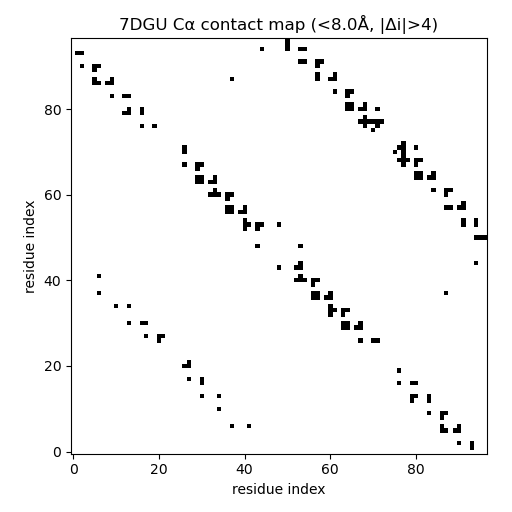 1 93 ? 6.866 -8.799 4.242 1.00 19.17 93 MET A O 1
ATOM 712 N N . TYR A 1 94 ? 5.936 -8.053 6.156 1.00 15.83 94 TYR A N 1
ATOM 713 C CA . TYR A 1 94 ? 5.069 -7.105 5.461 1.00 19.58 94 TYR A CA 1
ATOM 714 C C . TYR A 1 94 ? 5.884 -6.123 4.627 1.00 22.03 94 TYR A C 1
ATOM 715 O O . TYR A 1 94 ? 5.553 -5.855 3.463 1.00 19.11 94 TYR A O 1
ATOM 724 N N . GLU A 1 95 ? 6.954 -5.573 5.204 1.00 20.06 95 GLU A N 1
ATOM 725 C CA . GLU A 1 95 ? 7.769 -4.618 4.462 1.00 22.33 95 GLU A CA 1
ATOM 726 C C . GLU A 1 95 ? 8.418 -5.264 3.245 1.00 25.75 95 GLU A C 1
ATOM 727 O O . GLU A 1 95 ? 8.570 -4.614 2.204 1.00 26.34 95 GLU A O 1
ATOM 733 N N . LEU A 1 96 ? 8.798 -6.538 3.352 1.00 21.01 96 LEU A N 1
ATOM 734 C CA . LEU A 1 96 ? 9.420 -7.244 2.238 1.00 23.71 96 LEU A CA 1
ATOM 735 C C . LEU A 1 96 ? 8.423 -7.690 1.175 1.00 30.82 96 LEU A C 1
ATOM 736 O O . LEU A 1 96 ? 8.846 -8.100 0.089 1.00 33.93 96 LEU A O 1
ATOM 741 N N . GLY A 1 97 ? 7.120 -7.617 1.453 1.00 25.82 97 GLY A N 1
ATOM 742 C CA . GLY A 1 97 ? 6.137 -8.017 0.457 1.00 36.06 97 GLY A CA 1
ATOM 743 C C . GLY A 1 97 ? 6.174 -7.177 -0.804 1.00 47.59 97 GLY A C 1
ATOM 744 O O . GLY A 1 97 ? 5.741 -7.628 -1.870 1.00 47.84 97 GLY A O 1
ATOM 745 N N . GLY A 1 98 ? 6.694 -5.952 -0.711 1.00 53.82 98 GLY A N 1
ATOM 746 C CA . GLY A 1 98 ? 6.723 -5.033 -1.839 1.00 50.60 98 GLY A CA 1
ATOM 747 C C . GLY A 1 98 ? 7.730 -5.351 -2.923 1.00 47.32 98 GLY A C 1
ATOM 748 O O . GLY A 1 98 ? 7.727 -4.674 -3.959 1.00 50.57 98 GLY A O 1
ATOM 749 N N . LEU A 1 99 ? 8.591 -6.352 -2.708 1.00 39.51 99 LEU A N 1
ATOM 750 C CA . LEU A 1 99 ? 9.521 -6.779 -3.752 1.00 44.30 99 LEU A CA 1
ATOM 751 C C . LEU A 1 99 ? 8.792 -7.045 -5.064 1.00 45.22 99 LEU A C 1
ATOM 752 O O . LEU A 1 99 ? 9.273 -6.674 -6.142 1.00 44.65 99 LEU A O 1
#

Radius of gyration: 12.74 Å; Cα contacts (8 Å, |Δi|>4): 108; chains: 1; bounding box: 26×21×38 Å

Nearest PDB structures (foldseek):
  7dgu-assembly1_A  TM=1.010E+00  e=5.422E-12  Escherichia coli 'BL21-Gold(DE3)pLysS AG'
  8e12-assembly1_C  TM=5.658E-01  e=4.494E+00  synthetic construct
  8v3b-assembly1_a  TM=4.164E-01  e=4.035E+00  synthetic construct

Secondary structure (DSSP, 8-state):
-HHHHHHHHHHHHHHHHHHT-TT-HHHHHHHHHHHHHHHHHHHHHHTT--HHHHHHHHHHHHHHHHHHHHHHHHHS-HHHHHHHHHHHHHHHHHTT-

Sequence (97 aa):
DEYKKYYQQAIQLIQQLKKALEGNPEMKKLADKVLALLKQAYAAFKAGRSPEEIRALLRKAIEAAKKLAKLGASLGGFDLAKRIIELLKKMYELGGL

B-factor: mean 28.13, std 12.3, range [13.41, 78.56]

Solvent-accessible surface area: 5679 Å² total; per-residue (Å²): 123,91,4,90,109,42,28,99,78,0,38,63,42,1,71,95,0,58,146,72,4,106,69,40,85,119,2,96,128,28,0,51,97,0,29,51,11,0,113,96,0,26,60,9,51,151,58,63,126,51,51,128,83,5,64,52,31,0,102,102,0,2,70,4,0,95,126,1,7,147,53,2,71,97,107,40,23,82,114,55,0,103,136,0,17,62,10,0,108,102,0,58,130,46,3,38,176

Foldseek 3Di:
DLLVVLLVVLVVLLVVLLVVCVPPVLLNVLSVLLNVLSVVLVVCQVVVHALVVSLVSLVSSLVSLVVNLVVCVVVNDNVSSVVSNVSSVVSNVVSHD